Protein AF-A0AAV8Q6I6-F1 (afdb_monomer_lite)

Radius of gyration: 13.49 Å; chains: 1; bounding box: 33×22×37 Å

pLDDT: mean 93.92, std 5.6, range [75.38, 98.5]

Organism: Ensete ventricosum (NCBI:txid4639)

Secondary structure (DSSP, 8-state):
-BS-GGGS-HHHHHHHHHHHHHHS-TT-EEEEEEEB--SS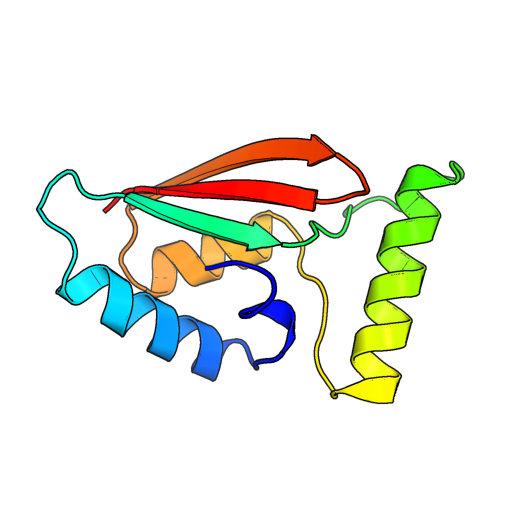--SSHHHHHHHHHHHHHHHHTS---B-HHHHHHHHHHTT--EEEEEEEETTEEEEEEE-

Foldseek 3Di:
DEPDLQLDDLVVLLVVLLVVVVPADQFGKDKYKDAAQDPDQDPDPLNVVQVVVQVVSCVPRVGGHYHPVSVVVSLVSSPFDDWDWDDDDDRMIIIITTD

InterPro domains:
  IPR001077 O-methyltransferase, C-terminal domain [PF00891] (1-80)
  IPR016461 O-methyltransferase-like [PS51683] (1-99)
  IPR016461 O-methyltransferase-like [PTHR11746] (1-81)
  IPR029063 S-adenosyl-L-methionine-dependent methyltransferase superfamily [G3DSA:3.40.50.150] (1-86)
  IPR029063 S-adenosyl-L-methionine-dependent methyltransferase superfamily [SSF53335] (1-97)

Sequence (99 aa):
MKWILHDWTNEQCTKILKNCWKVLPEKGKMMVVEYILPIIPESNLMAQGVFTLDMAMMIQTGGRERTQKEFEALAKEAGFTGLKATYISMYAWLMEFTK

Structure (mmCIF, N/CA/C/O backbone):
data_AF-A0AAV8Q6I6-F1
#
_entry.id   AF-A0AAV8Q6I6-F1
#
loop_
_atom_site.group_PDB
_atom_site.id
_atom_site.type_symbol
_atom_site.label_atom_id
_atom_site.label_alt_id
_atom_site.label_comp_id
_atom_site.label_asym_id
_atom_site.label_entity_id
_atom_site.label_seq_id
_atom_site.pdbx_PDB_ins_code
_atom_site.Cartn_x
_atom_site.Cartn_y
_atom_site.Cartn_z
_atom_site.occupancy
_atom_site.B_iso_or_equiv
_atom_site.auth_seq_id
_atom_site.auth_comp_id
_atom_site.auth_asym_id
_atom_site.auth_atom_id
_atom_site.pdbx_PDB_model_num
ATOM 1 N N . MET A 1 1 ? -4.056 -8.518 4.763 1.00 93.75 1 MET A N 1
ATOM 2 C CA . MET A 1 1 ? -4.527 -8.523 3.363 1.00 93.75 1 MET A CA 1
ATOM 3 C C . MET A 1 1 ? -3.330 -8.809 2.490 1.00 93.75 1 MET A C 1
ATOM 5 O O . MET A 1 1 ? -2.327 -8.136 2.656 1.00 93.75 1 MET A O 1
ATOM 9 N N . LYS A 1 2 ? -3.374 -9.857 1.676 1.00 96.94 2 LYS A N 1
ATOM 10 C CA . LYS A 1 2 ? -2.220 -10.317 0.899 1.00 96.94 2 LYS A CA 1
ATOM 11 C C . LYS A 1 2 ? -2.664 -10.506 -0.542 1.00 96.94 2 LYS A C 1
ATOM 13 O O . LYS A 1 2 ? -3.587 -11.295 -0.720 1.00 96.94 2 LYS A O 1
ATOM 18 N N . TRP A 1 3 ? -2.007 -9.831 -1.487 1.00 95.25 3 TRP A N 1
ATOM 19 C CA . TRP A 1 3 ? -2.315 -9.887 -2.923 1.00 95.25 3 TRP A CA 1
ATOM 20 C C . TRP A 1 3 ? -3.788 -9.611 -3.194 1.00 95.25 3 TRP A C 1
ATOM 22 O O . TRP A 1 3 ? -4.525 -10.478 -3.643 1.00 95.25 3 TRP A O 1
ATOM 32 N N . ILE A 1 4 ? -4.241 -8.438 -2.753 1.00 96.56 4 ILE A N 1
ATOM 33 C CA . ILE A 1 4 ? -5.620 -7.994 -2.974 1.00 96.56 4 ILE A CA 1
ATOM 34 C C . ILE A 1 4 ? -5.604 -6.627 -3.634 1.00 96.56 4 ILE A C 1
ATOM 36 O O . ILE A 1 4 ? -6.327 -6.409 -4.591 1.00 96.56 4 ILE A O 1
ATOM 40 N N . LEU A 1 5 ? -4.808 -5.677 -3.141 1.00 96.94 5 LEU A N 1
ATOM 41 C CA . LEU A 1 5 ? -4.869 -4.295 -3.614 1.00 96.94 5 LEU A CA 1
ATOM 42 C C . LEU A 1 5 ? -4.399 -4.162 -5.066 1.00 96.94 5 LEU A C 1
ATOM 44 O O . LEU A 1 5 ? -4.874 -3.276 -5.774 1.00 96.94 5 LEU A O 1
ATOM 48 N N . HIS A 1 6 ? -3.499 -5.025 -5.533 1.00 96.00 6 HIS A N 1
ATOM 49 C CA . HIS A 1 6 ? -3.046 -4.996 -6.925 1.00 96.00 6 HIS A CA 1
ATOM 50 C C . HIS A 1 6 ? -4.119 -5.399 -7.954 1.00 96.00 6 HIS A C 1
ATOM 52 O O . HIS A 1 6 ? -3.985 -5.039 -9.120 1.00 96.00 6 HIS A O 1
ATOM 58 N N . ASP A 1 7 ? -5.221 -6.030 -7.531 1.00 95.06 7 ASP A N 1
ATOM 59 C CA . ASP A 1 7 ? -6.330 -6.429 -8.413 1.00 95.06 7 ASP A CA 1
ATOM 60 C C . ASP A 1 7 ? -7.335 -5.302 -8.681 1.00 95.06 7 ASP A C 1
ATOM 62 O O . ASP A 1 7 ? -8.191 -5.415 -9.557 1.00 95.06 7 ASP A O 1
ATOM 66 N N . TRP A 1 8 ? -7.280 -4.222 -7.899 1.00 95.56 8 TRP A N 1
ATOM 67 C CA . TRP A 1 8 ? -8.327 -3.203 -7.875 1.00 95.56 8 TRP A CA 1
ATOM 68 C C . TRP A 1 8 ? -7.817 -1.834 -8.310 1.00 95.56 8 TRP A C 1
ATOM 70 O O . TRP A 1 8 ? -6.634 -1.509 -8.166 1.00 95.56 8 TRP A O 1
ATOM 80 N N . THR A 1 9 ? -8.732 -0.978 -8.775 1.00 94.38 9 THR A N 1
ATOM 81 C CA . THR A 1 9 ? -8.419 0.434 -9.035 1.00 94.38 9 THR A CA 1
ATOM 82 C C . THR A 1 9 ? -8.122 1.178 -7.734 1.00 94.38 9 THR A C 1
ATOM 84 O O . THR A 1 9 ? -8.411 0.704 -6.633 1.00 94.38 9 THR A O 1
ATOM 87 N N . ASN A 1 10 ? -7.558 2.382 -7.836 1.00 94.69 10 ASN A N 1
ATOM 88 C CA . ASN A 1 10 ? -7.264 3.192 -6.655 1.00 94.69 10 ASN A CA 1
ATOM 89 C C . ASN A 1 10 ? -8.533 3.527 -5.853 1.00 94.69 10 ASN A C 1
ATOM 91 O O . ASN A 1 10 ? -8.528 3.400 -4.632 1.00 94.69 10 ASN A O 1
ATOM 95 N N . GLU A 1 11 ? -9.645 3.847 -6.517 1.00 95.88 11 GLU A N 1
ATOM 96 C CA . GLU A 1 11 ? -10.923 4.154 -5.862 1.00 95.88 11 GLU A CA 1
ATOM 97 C C . GLU A 1 11 ? -11.462 2.946 -5.079 1.00 95.88 11 GLU A C 1
ATOM 99 O O . GLU A 1 11 ? -11.955 3.075 -3.952 1.00 95.88 11 GLU A O 1
ATOM 104 N N . GLN A 1 12 ? -11.347 1.752 -5.664 1.00 97.06 12 GLN A N 1
ATOM 105 C CA . GLN A 1 12 ? -11.755 0.499 -5.033 1.00 97.06 12 GLN A CA 1
ATOM 106 C C . GLN A 1 12 ? -10.836 0.139 -3.859 1.00 97.06 12 GLN A C 1
ATOM 108 O O . GLN A 1 12 ? -11.340 -0.176 -2.777 1.00 97.06 12 GLN A O 1
ATOM 113 N N . CYS A 1 13 ? -9.515 0.269 -4.020 1.00 97.75 13 CYS A N 1
ATOM 114 C CA . CYS A 1 13 ? -8.536 0.115 -2.942 1.00 97.75 13 CYS A CA 1
ATOM 115 C C . CYS A 1 13 ? -8.840 1.044 -1.767 1.00 97.75 13 CYS A C 1
ATOM 117 O O . CYS A 1 13 ? -8.929 0.584 -0.629 1.00 97.75 13 CYS A O 1
ATOM 119 N N . THR A 1 14 ? -9.079 2.330 -2.026 1.00 97.56 14 THR A N 1
ATOM 120 C CA . THR A 1 14 ? -9.440 3.299 -0.987 1.00 97.56 14 TH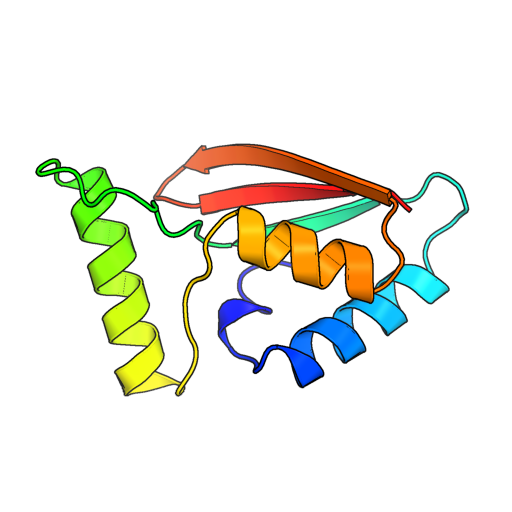R A CA 1
ATOM 121 C C . THR A 1 14 ? -10.724 2.881 -0.268 1.00 97.56 14 THR A C 1
ATOM 123 O O . THR A 1 14 ? -10.791 2.944 0.961 1.00 97.56 14 THR A O 1
ATOM 126 N N . LYS A 1 15 ? -11.747 2.396 -0.984 1.00 98.25 15 LYS A N 1
ATOM 127 C CA . LYS A 1 15 ? -12.989 1.901 -0.363 1.00 98.25 15 LYS A CA 1
ATOM 128 C C . LYS A 1 15 ? -12.744 0.683 0.535 1.00 98.25 15 LYS A C 1
ATOM 130 O O . LYS A 1 15 ? -13.265 0.642 1.652 1.00 98.25 15 LYS A O 1
ATOM 135 N N . ILE A 1 16 ? -11.946 -0.279 0.072 1.00 98.25 16 ILE A N 1
ATOM 136 C CA . ILE A 1 16 ? -11.547 -1.467 0.840 1.00 98.25 16 ILE A CA 1
ATOM 137 C C . ILE A 1 16 ? -10.812 -1.042 2.119 1.00 98.25 16 ILE A C 1
ATOM 139 O O . ILE A 1 16 ? -11.208 -1.420 3.223 1.00 98.25 16 ILE A O 1
ATOM 143 N N . LEU A 1 17 ? -9.793 -0.193 1.983 1.00 98.31 17 LEU A N 1
ATOM 144 C CA . LEU A 1 17 ? -8.968 0.277 3.092 1.00 98.31 17 LEU A CA 1
ATOM 145 C C . LEU A 1 17 ? -9.772 1.098 4.110 1.00 98.31 17 LEU A C 1
ATOM 147 O O . LEU A 1 17 ? -9.594 0.896 5.309 1.00 98.31 17 LEU A O 1
ATOM 151 N N . LYS A 1 18 ? -10.713 1.948 3.672 1.00 98.44 18 LYS A N 1
ATOM 152 C CA . LYS A 1 18 ? -11.623 2.692 4.568 1.00 98.44 18 LYS A CA 1
ATOM 153 C C . LYS A 1 18 ? -12.485 1.760 5.416 1.00 98.44 18 LYS A C 1
ATOM 155 O O . LYS A 1 18 ? -12.724 2.043 6.589 1.00 98.44 18 LYS A O 1
ATOM 160 N N . ASN A 1 19 ? -12.956 0.650 4.849 1.00 98.25 19 ASN A N 1
ATOM 161 C CA . ASN A 1 19 ? -13.722 -0.337 5.609 1.00 98.25 19 ASN A CA 1
ATOM 162 C C . ASN A 1 19 ? -12.851 -1.018 6.671 1.00 98.25 19 ASN A C 1
ATOM 164 O O . ASN A 1 19 ? -13.288 -1.145 7.813 1.00 98.25 19 ASN A O 1
ATOM 168 N N . CYS A 1 20 ? -11.608 -1.378 6.331 1.00 98.00 20 CYS A N 1
ATOM 169 C CA . CYS A 1 20 ? -10.647 -1.904 7.302 1.00 98.00 20 CYS A CA 1
ATOM 170 C C . CYS A 1 20 ? -10.337 -0.881 8.405 1.00 98.00 20 CYS A C 1
ATOM 172 O O . CYS A 1 20 ? -10.377 -1.214 9.586 1.00 98.00 20 CYS A O 1
ATOM 174 N N . TRP A 1 21 ? -10.094 0.380 8.042 1.00 98.31 21 TRP A N 1
ATOM 175 C CA . TRP A 1 21 ? -9.795 1.448 8.993 1.00 98.31 21 TRP A CA 1
ATOM 176 C C . TRP A 1 21 ? -10.912 1.634 10.030 1.00 98.31 21 TRP A C 1
ATOM 178 O O . TRP A 1 21 ? -10.635 1.760 11.223 1.00 98.31 21 TRP A O 1
ATOM 188 N N . LYS A 1 22 ? -12.184 1.589 9.609 1.00 98.06 22 LYS A N 1
ATOM 189 C CA . LYS A 1 22 ? -13.346 1.765 10.502 1.00 98.06 22 LYS A CA 1
ATOM 190 C C . LYS A 1 22 ? -13.417 0.726 11.620 1.00 98.06 22 LYS A C 1
ATOM 192 O O . LYS A 1 22 ? -13.816 1.078 12.724 1.00 98.06 22 LYS A O 1
ATOM 197 N N . VAL A 1 23 ? -13.033 -0.520 11.345 1.00 97.56 23 VAL A N 1
ATOM 198 C CA . VAL A 1 23 ? -13.150 -1.632 12.306 1.00 97.56 23 VAL A CA 1
ATOM 199 C C . VAL A 1 23 ? -11.907 -1.824 13.176 1.00 97.56 23 VAL A C 1
ATOM 201 O O . VAL A 1 23 ? -11.965 -2.539 14.173 1.00 97.56 23 VAL A O 1
ATOM 204 N N . LEU A 1 24 ? -10.782 -1.195 12.824 1.00 97.81 24 LEU A N 1
ATOM 205 C CA . LEU A 1 24 ? -9.566 -1.266 13.630 1.00 97.81 24 LEU A CA 1
ATOM 206 C C . LEU A 1 24 ? -9.723 -0.497 14.956 1.00 97.81 24 LEU A C 1
ATOM 208 O O . LEU A 1 24 ? -10.287 0.604 14.957 1.00 97.81 24 LEU A O 1
ATOM 212 N N . PRO A 1 25 ? -9.176 -1.014 16.075 1.00 97.00 25 PRO A N 1
ATOM 213 C CA . PRO A 1 25 ? -9.079 -0.259 17.323 1.00 97.00 25 PRO A CA 1
ATOM 214 C C . PRO A 1 25 ? -8.130 0.938 17.162 1.00 97.00 25 PRO A C 1
ATOM 216 O O . PRO A 1 25 ? -7.376 1.010 16.196 1.00 97.00 25 PRO A O 1
ATOM 219 N N . GLU A 1 26 ? -8.125 1.865 18.120 1.00 92.25 26 GLU A N 1
ATOM 220 C CA . GLU A 1 26 ? -7.366 3.129 18.050 1.00 92.25 26 GLU A CA 1
ATOM 221 C C . GLU A 1 26 ? -5.859 2.949 17.785 1.00 92.25 26 GLU A C 1
ATOM 223 O O . GLU A 1 26 ? -5.259 3.745 17.079 1.00 92.25 26 GLU A O 1
ATOM 228 N N . LYS A 1 27 ? -5.253 1.861 18.278 1.00 93.69 27 LYS A N 1
ATOM 229 C CA . LYS A 1 27 ? -3.840 1.501 18.024 1.00 93.69 27 LYS A CA 1
ATOM 230 C C . LYS A 1 27 ? -3.689 0.320 17.060 1.00 93.69 27 LYS A C 1
ATOM 232 O O . LYS A 1 27 ? -2.670 -0.370 17.055 1.00 93.69 27 LYS A O 1
ATOM 237 N N . GLY A 1 28 ? -4.744 0.034 16.304 1.00 96.88 28 GLY A N 1
ATOM 238 C CA . GLY A 1 28 ? -4.792 -1.052 15.340 1.00 96.88 28 GLY A CA 1
ATOM 239 C C . GLY A 1 28 ? -3.899 -0.779 14.136 1.00 96.88 28 GLY A C 1
ATOM 240 O O . GLY A 1 28 ? -3.674 0.366 13.741 1.00 96.88 28 GLY A O 1
ATOM 241 N N . LYS A 1 29 ? -3.413 -1.860 13.530 1.00 97.62 29 LYS A N 1
ATOM 242 C CA . LYS A 1 29 ? -2.655 -1.814 12.283 1.00 97.62 29 LYS A CA 1
ATOM 243 C C . LYS A 1 29 ? -3.319 -2.686 11.236 1.00 97.62 29 LYS A C 1
ATOM 245 O O . LYS A 1 29 ? -3.823 -3.763 11.554 1.00 97.62 29 LYS A O 1
ATOM 250 N N . MET A 1 30 ? -3.265 -2.243 9.988 1.00 97.69 30 MET A N 1
ATOM 251 C CA . MET A 1 30 ? -3.586 -3.080 8.841 1.00 97.69 30 MET A CA 1
ATOM 252 C C . MET A 1 30 ? -2.294 -3.637 8.248 1.00 97.69 30 MET A C 1
ATOM 254 O O . MET A 1 30 ? -1.407 -2.876 7.872 1.00 97.69 30 MET A O 1
ATOM 258 N N . MET A 1 31 ? -2.199 -4.961 8.147 1.00 98.25 31 MET A N 1
ATOM 259 C CA . MET A 1 31 ? -1.065 -5.628 7.505 1.00 98.25 31 MET A CA 1
ATOM 260 C C . MET A 1 31 ? -1.404 -5.882 6.038 1.00 98.25 31 MET A C 1
ATOM 262 O O . MET A 1 31 ? -2.385 -6.575 5.737 1.00 98.25 31 MET A O 1
ATOM 266 N N . VAL A 1 32 ? -0.597 -5.339 5.135 1.00 98.38 32 VAL A N 1
ATOM 267 C CA . VAL A 1 32 ? -0.751 -5.464 3.685 1.00 98.38 32 VAL A CA 1
ATOM 268 C C . VAL A 1 32 ? 0.491 -6.141 3.118 1.00 98.38 32 VAL A C 1
ATOM 270 O O . VAL A 1 32 ? 1.602 -5.734 3.430 1.00 98.38 32 VAL A O 1
ATOM 273 N N . VAL A 1 33 ? 0.319 -7.191 2.319 1.00 98.25 33 VAL A N 1
ATOM 274 C CA . VAL A 1 33 ? 1.420 -7.889 1.645 1.00 98.25 33 VAL A CA 1
ATOM 275 C C . VAL A 1 33 ? 1.213 -7.786 0.146 1.00 98.25 33 VAL A C 1
ATOM 277 O O . VAL A 1 33 ? 0.267 -8.374 -0.373 1.00 98.25 33 VAL A O 1
ATOM 280 N N . GLU A 1 34 ? 2.091 -7.044 -0.517 1.00 97.44 34 GLU A N 1
ATOM 281 C CA . GLU A 1 34 ? 2.045 -6.761 -1.956 1.00 97.44 34 GLU A CA 1
ATOM 282 C C . GLU A 1 34 ? 3.465 -6.701 -2.525 1.00 97.44 34 GLU A C 1
ATOM 284 O O . GLU A 1 34 ? 4.453 -6.725 -1.777 1.00 97.44 34 GLU A O 1
ATOM 289 N N . TYR A 1 35 ? 3.575 -6.607 -3.847 1.00 95.62 35 TYR A N 1
ATOM 290 C CA . TYR A 1 35 ? 4.813 -6.180 -4.483 1.00 95.62 35 TYR A CA 1
ATOM 291 C C . TYR A 1 35 ? 4.902 -4.651 -4.475 1.00 95.62 35 TYR A C 1
ATOM 293 O O . TYR A 1 35 ? 3.897 -3.945 -4.550 1.00 95.62 35 TYR A O 1
ATOM 301 N N . ILE A 1 36 ? 6.123 -4.130 -4.339 1.00 95.06 36 ILE A N 1
ATOM 302 C CA . ILE A 1 36 ? 6.392 -2.694 -4.453 1.00 95.06 36 ILE A CA 1
ATOM 303 C C . ILE A 1 36 ? 7.189 -2.471 -5.728 1.00 95.06 36 ILE A C 1
ATOM 305 O O . ILE A 1 36 ? 8.308 -2.971 -5.864 1.00 95.06 36 ILE A O 1
ATOM 309 N N . LEU A 1 37 ? 6.612 -1.694 -6.641 1.00 93.38 37 LEU A N 1
ATOM 310 C CA . LEU A 1 37 ? 7.251 -1.318 -7.892 1.00 93.38 37 LEU A CA 1
ATOM 311 C C . LEU A 1 37 ? 8.378 -0.303 -7.613 1.00 93.38 37 LEU A C 1
ATOM 313 O O . LEU A 1 37 ? 8.113 0.753 -7.019 1.00 93.38 37 LEU A O 1
ATOM 317 N N . PRO A 1 38 ? 9.633 -0.585 -8.006 1.00 89.31 38 PRO A N 1
ATOM 318 C CA . PRO A 1 38 ? 10.720 0.373 -7.852 1.00 89.31 38 PRO A CA 1
ATOM 319 C C . PRO A 1 38 ? 10.539 1.551 -8.820 1.00 89.31 38 PRO A C 1
ATOM 321 O O . PRO A 1 38 ? 10.128 1.379 -9.963 1.00 89.31 38 PRO A O 1
ATOM 324 N N . ILE A 1 39 ? 10.867 2.765 -8.364 1.00 87.19 39 ILE A N 1
ATOM 325 C CA . ILE A 1 39 ? 10.755 3.989 -9.183 1.00 87.19 39 ILE A CA 1
ATOM 326 C C . ILE A 1 39 ? 11.840 4.025 -10.262 1.00 87.19 39 ILE A C 1
ATOM 328 O O . ILE A 1 39 ? 11.600 4.473 -11.381 1.00 87.19 39 ILE A O 1
ATOM 332 N N . ILE A 1 40 ? 13.047 3.583 -9.908 1.00 84.31 40 ILE A N 1
ATOM 333 C CA . ILE A 1 40 ? 14.182 3.532 -10.821 1.00 84.31 40 ILE A CA 1
ATOM 334 C C . ILE A 1 40 ? 14.307 2.081 -11.289 1.00 84.31 40 ILE A C 1
ATOM 336 O O . ILE A 1 40 ? 14.530 1.203 -10.452 1.00 84.31 40 ILE A O 1
ATOM 340 N N . PRO A 1 41 ? 14.148 1.803 -12.593 1.00 77.19 41 PRO A N 1
ATOM 341 C CA . PRO A 1 41 ? 14.388 0.473 -13.118 1.00 77.19 41 PRO A CA 1
ATOM 342 C C . PRO A 1 41 ? 15.886 0.179 -13.045 1.00 77.19 41 PRO A C 1
ATOM 344 O O . PRO A 1 41 ? 16.695 0.771 -13.757 1.00 77.19 41 PRO A O 1
ATOM 347 N N . GLU A 1 42 ? 16.259 -0.733 -12.158 1.00 80.19 42 GLU A N 1
ATOM 348 C CA . GLU A 1 42 ? 17.625 -1.232 -12.074 1.00 80.19 42 GLU A CA 1
ATOM 349 C C . GLU A 1 42 ? 17.815 -2.416 -13.029 1.00 80.19 42 GLU A C 1
ATOM 351 O O . GLU A 1 42 ? 16.901 -3.202 -13.280 1.00 80.19 42 GLU A O 1
ATOM 356 N N . SER A 1 43 ? 19.028 -2.578 -13.555 1.00 80.06 43 SER A N 1
ATOM 357 C CA . SER A 1 43 ? 19.365 -3.654 -14.497 1.00 80.06 43 SER A CA 1
ATOM 358 C C . SER A 1 43 ? 19.518 -5.033 -13.842 1.00 80.06 43 SER A C 1
ATOM 360 O O . SER A 1 43 ? 19.882 -5.995 -14.517 1.00 80.06 43 SER A O 1
ATOM 362 N N . ASN A 1 44 ? 19.253 -5.153 -12.540 1.00 82.62 44 ASN A N 1
ATOM 363 C CA . ASN A 1 44 ? 19.328 -6.426 -11.839 1.00 82.62 44 ASN A CA 1
ATOM 364 C C . ASN A 1 44 ? 18.033 -7.241 -12.005 1.00 82.62 44 ASN A C 1
ATOM 366 O O . ASN A 1 44 ? 16.934 -6.702 -12.151 1.00 82.62 44 ASN A O 1
ATOM 370 N N . LEU A 1 45 ? 18.172 -8.568 -11.936 1.00 80.69 45 LEU A N 1
ATOM 371 C CA . LEU A 1 45 ? 17.060 -9.512 -12.100 1.00 80.69 45 LEU A CA 1
ATOM 372 C C . LEU A 1 45 ? 15.938 -9.298 -11.075 1.00 80.69 45 LEU A C 1
ATOM 374 O O . LEU A 1 45 ? 14.778 -9.584 -11.367 1.00 80.69 45 LEU A O 1
ATOM 378 N N . MET A 1 46 ? 16.267 -8.794 -9.879 1.00 75.38 46 MET A N 1
ATOM 379 C CA . MET A 1 46 ? 15.263 -8.554 -8.847 1.00 75.38 46 MET A CA 1
ATOM 380 C C . MET A 1 46 ? 14.312 -7.416 -9.242 1.00 75.38 46 MET A C 1
ATOM 382 O O . MET A 1 46 ? 13.095 -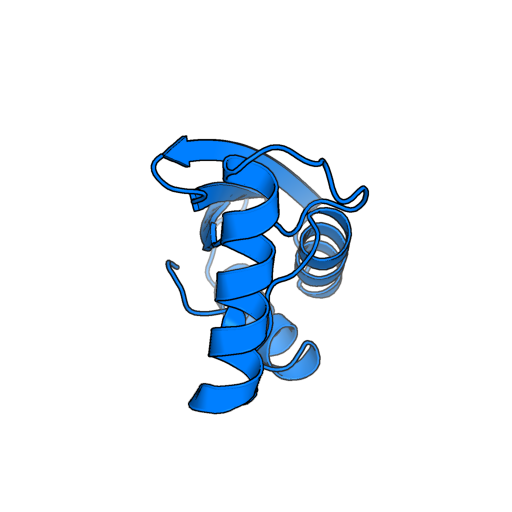7.575 -9.175 1.00 75.38 46 MET A O 1
ATOM 386 N N . ALA A 1 47 ? 14.853 -6.290 -9.706 1.00 75.44 47 ALA A N 1
ATOM 387 C CA . ALA A 1 47 ? 14.059 -5.160 -10.173 1.00 75.44 47 ALA A CA 1
ATOM 388 C C . ALA A 1 47 ? 13.245 -5.519 -11.427 1.00 75.44 47 ALA A C 1
ATOM 390 O O . ALA A 1 47 ? 12.056 -5.218 -11.490 1.00 75.44 47 ALA A O 1
ATOM 391 N N . GLN A 1 48 ? 13.845 -6.235 -12.385 1.00 85.38 48 GLN A N 1
ATOM 392 C CA . GLN A 1 48 ? 13.166 -6.685 -13.610 1.00 85.38 48 GLN A CA 1
ATOM 393 C C . GLN A 1 48 ? 12.001 -7.653 -13.341 1.00 85.38 48 GLN A C 1
ATOM 395 O O . GLN A 1 48 ? 10.989 -7.620 -14.048 1.00 85.38 48 GLN A O 1
ATOM 400 N N . GLY A 1 49 ? 12.114 -8.491 -12.304 1.00 88.69 49 GLY A N 1
ATOM 401 C CA . GLY A 1 49 ? 11.066 -9.434 -11.916 1.00 88.69 49 GLY A CA 1
ATOM 402 C C . GLY A 1 49 ? 9.747 -8.747 -11.554 1.00 88.69 49 GLY A C 1
ATOM 403 O O . GLY A 1 49 ? 8.693 -9.167 -12.025 1.00 88.69 49 GLY A O 1
ATOM 404 N N . VAL A 1 50 ? 9.794 -7.643 -10.799 1.00 88.81 50 VAL A N 1
ATOM 405 C CA . VAL A 1 50 ? 8.578 -6.911 -10.390 1.00 88.81 50 VAL A CA 1
ATOM 406 C C . VAL A 1 50 ? 7.885 -6.244 -11.577 1.00 88.81 50 VAL A C 1
ATOM 408 O O . VAL A 1 50 ? 6.664 -6.293 -11.666 1.00 88.81 50 VAL A O 1
ATOM 411 N N . PHE A 1 51 ? 8.636 -5.699 -12.538 1.00 91.56 51 PHE A N 1
ATOM 412 C CA . PHE A 1 51 ? 8.042 -5.174 -13.775 1.00 91.56 51 PHE A CA 1
ATOM 413 C C . PHE A 1 51 ? 7.386 -6.273 -14.621 1.00 91.56 51 PHE A C 1
ATOM 415 O O . PHE A 1 51 ? 6.366 -6.040 -15.261 1.00 91.56 51 PHE A O 1
ATOM 422 N N . THR A 1 52 ? 7.940 -7.489 -14.606 1.00 91.62 52 THR A N 1
ATOM 423 C CA . THR A 1 52 ? 7.318 -8.639 -15.281 1.00 91.62 52 THR A CA 1
ATOM 424 C C . THR A 1 52 ? 5.995 -9.023 -14.618 1.00 91.62 52 THR A C 1
ATOM 426 O O . THR A 1 52 ? 5.027 -9.317 -15.317 1.00 91.62 52 THR A O 1
ATOM 429 N N . LEU A 1 53 ? 5.934 -8.973 -13.284 1.00 91.06 53 LEU A N 1
ATOM 430 C CA . LEU A 1 53 ? 4.697 -9.183 -12.529 1.00 91.06 53 LEU A CA 1
ATOM 431 C C . LEU A 1 53 ? 3.660 -8.091 -12.834 1.00 91.06 53 LEU A C 1
ATOM 433 O O . LEU A 1 53 ? 2.514 -8.425 -13.106 1.00 91.06 53 LEU A O 1
ATOM 437 N N . ASP A 1 54 ? 4.062 -6.820 -12.903 1.00 92.94 54 ASP A N 1
ATOM 438 C CA . ASP A 1 54 ? 3.171 -5.707 -13.272 1.00 92.94 54 ASP A CA 1
ATOM 439 C C . ASP A 1 54 ? 2.561 -5.878 -14.673 1.00 92.94 54 ASP A C 1
ATOM 441 O O . ASP A 1 54 ? 1.348 -5.760 -14.8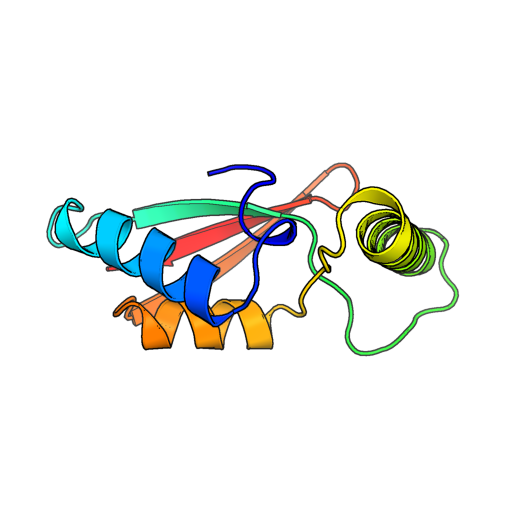56 1.00 92.94 54 ASP A O 1
ATOM 445 N N . MET A 1 55 ? 3.375 -6.273 -15.659 1.00 93.12 55 MET A N 1
ATOM 446 C CA . MET A 1 55 ? 2.870 -6.618 -16.994 1.00 93.12 55 MET A CA 1
ATOM 447 C C . MET A 1 55 ? 1.901 -7.807 -16.959 1.00 93.12 55 MET A C 1
ATOM 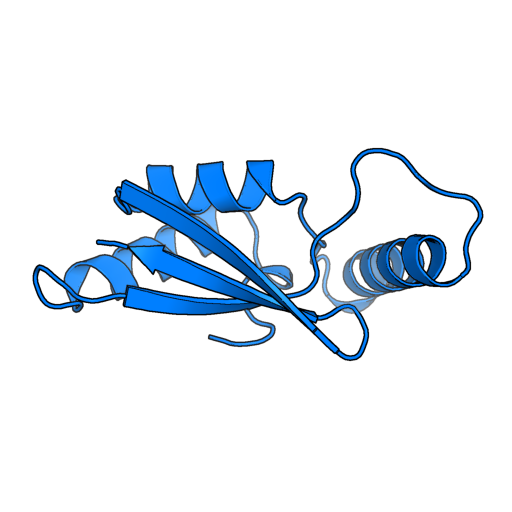449 O O . MET A 1 55 ? 0.887 -7.796 -17.659 1.00 93.12 55 MET A O 1
ATOM 453 N N . ALA A 1 56 ? 2.185 -8.833 -16.150 1.00 92.06 56 ALA A N 1
ATOM 454 C CA . ALA A 1 56 ? 1.291 -9.978 -16.000 1.00 92.06 56 ALA A CA 1
ATOM 455 C C . ALA A 1 56 ? -0.060 -9.569 -15.389 1.00 92.06 56 ALA A C 1
ATOM 457 O O . ALA A 1 56 ? -1.096 -10.001 -15.896 1.00 92.06 56 ALA A O 1
ATOM 458 N N . MET A 1 57 ? -0.062 -8.693 -14.378 1.00 90.56 57 MET A N 1
ATOM 459 C CA . MET A 1 57 ? -1.283 -8.140 -13.779 1.00 90.56 57 MET A CA 1
ATOM 460 C C . MET A 1 57 ? -2.122 -7.379 -14.808 1.00 90.56 57 MET A C 1
ATOM 462 O O . MET A 1 57 ? -3.321 -7.639 -14.944 1.00 90.56 57 MET A O 1
ATOM 466 N N . MET A 1 58 ? -1.487 -6.514 -15.605 1.00 90.88 58 MET A N 1
ATOM 467 C CA . MET A 1 58 ? -2.169 -5.761 -16.659 1.00 90.88 58 MET A CA 1
ATOM 468 C C . MET A 1 58 ? -2.859 -6.685 -17.673 1.00 90.88 58 MET A C 1
ATOM 470 O O . MET A 1 58 ? -3.998 -6.430 -18.061 1.00 90.88 58 MET A O 1
ATOM 474 N N . ILE A 1 59 ? -2.188 -7.762 -18.094 1.00 90.75 59 ILE A N 1
ATOM 475 C CA . ILE A 1 59 ? -2.705 -8.688 -19.113 1.00 90.75 59 ILE A CA 1
ATOM 476 C C . ILE A 1 59 ? -3.798 -9.606 -18.552 1.00 90.75 59 ILE A C 1
ATOM 478 O O . ILE A 1 59 ? -4.770 -9.892 -19.249 1.00 90.75 59 ILE A O 1
ATOM 482 N N . GLN A 1 60 ? -3.634 -10.110 -17.327 1.00 86.12 60 GLN A N 1
ATOM 483 C CA . GLN A 1 60 ? -4.487 -11.177 -16.792 1.00 86.12 60 GLN A CA 1
ATOM 484 C C . GLN A 1 60 ? -5.709 -10.656 -16.036 1.00 86.12 60 GLN A C 1
ATOM 486 O O . GLN A 1 60 ? -6.779 -11.254 -16.138 1.00 86.12 60 GLN A O 1
ATOM 491 N N . THR A 1 61 ? -5.564 -9.572 -15.272 1.00 82.94 61 THR A N 1
ATOM 492 C CA . THR A 1 61 ? -6.618 -9.088 -14.365 1.00 82.94 61 THR A CA 1
ATOM 493 C C . THR A 1 61 ? -7.019 -7.637 -14.623 1.00 82.94 61 THR A C 1
ATOM 495 O O . THR A 1 61 ? -8.046 -7.192 -14.115 1.00 82.94 61 THR A O 1
ATOM 498 N N . GLY A 1 62 ? -6.239 -6.891 -15.415 1.00 85.44 62 GLY A N 1
ATOM 499 C CA . GLY A 1 62 ? -6.357 -5.432 -15.513 1.00 85.44 62 GLY A CA 1
ATOM 500 C C . GLY A 1 62 ? -5.860 -4.708 -14.254 1.00 85.44 62 GLY A C 1
ATOM 501 O O . GLY A 1 62 ? -6.046 -3.497 -14.125 1.00 85.44 62 GLY A O 1
ATOM 502 N N . GLY A 1 63 ? -5.248 -5.455 -13.330 1.00 91.81 63 GLY A N 1
ATOM 503 C CA . GLY A 1 63 ? -4.607 -4.947 -12.132 1.00 91.81 63 GLY A CA 1
ATOM 504 C C . GLY A 1 63 ? -3.260 -4.295 -12.424 1.00 91.81 63 GLY A C 1
ATOM 505 O O . GLY A 1 63 ? -2.797 -4.236 -13.566 1.00 91.81 63 GLY A O 1
ATOM 506 N N . ARG A 1 64 ? -2.622 -3.797 -11.367 1.00 94.19 64 ARG A N 1
ATOM 507 C CA . ARG A 1 64 ? -1.295 -3.185 -11.444 1.00 94.19 64 ARG A CA 1
ATOM 508 C C . ARG A 1 64 ? -0.560 -3.235 -10.119 1.00 94.19 64 ARG A C 1
ATOM 510 O O . ARG A 1 64 ? -1.151 -3.077 -9.046 1.00 94.19 64 ARG A O 1
ATOM 517 N N . GLU A 1 65 ? 0.753 -3.313 -10.222 1.00 95.62 65 GLU A N 1
ATOM 518 C CA . GLU A 1 65 ? 1.644 -3.037 -9.117 1.00 95.62 65 GLU A CA 1
ATOM 519 C C . GLU A 1 65 ? 1.758 -1.523 -8.886 1.00 95.62 65 GLU A C 1
ATOM 521 O O . GLU A 1 65 ? 1.427 -0.668 -9.724 1.00 95.62 65 GLU A O 1
ATOM 526 N N . ARG A 1 66 ? 2.168 -1.171 -7.670 1.00 96.56 66 ARG A N 1
ATOM 527 C CA . ARG A 1 66 ? 2.236 0.215 -7.205 1.00 96.56 66 ARG A CA 1
ATOM 528 C C . ARG A 1 66 ? 3.572 0.495 -6.555 1.00 96.56 66 ARG A C 1
ATOM 530 O O . ARG A 1 66 ? 4.174 -0.360 -5.910 1.00 96.56 66 ARG A O 1
ATOM 537 N N . THR A 1 67 ? 4.020 1.729 -6.700 1.00 96.44 67 THR A N 1
ATOM 538 C CA . THR A 1 67 ? 5.162 2.242 -5.949 1.00 96.44 67 THR A CA 1
ATOM 539 C C . THR A 1 67 ? 4.798 2.402 -4.472 1.00 96.44 67 THR A C 1
ATOM 541 O O . THR A 1 67 ? 3.628 2.548 -4.110 1.00 96.44 67 THR A O 1
ATOM 544 N N . GLN A 1 68 ? 5.803 2.454 -3.593 1.00 96.75 68 GLN A N 1
ATOM 545 C CA . GLN A 1 68 ? 5.561 2.696 -2.166 1.00 96.75 68 GLN A CA 1
ATOM 546 C C . GLN A 1 68 ? 4.794 4.010 -1.934 1.00 96.75 68 GLN A C 1
ATOM 548 O O . GLN A 1 68 ? 3.874 4.047 -1.123 1.00 96.75 68 GLN A O 1
ATOM 553 N N . LYS A 1 69 ? 5.111 5.068 -2.695 1.00 97.19 69 LYS A N 1
ATOM 554 C CA . LYS A 1 69 ? 4.429 6.369 -2.600 1.00 97.19 69 LYS A CA 1
ATOM 555 C C . LYS A 1 69 ? 2.943 6.287 -2.952 1.00 97.19 69 LYS A C 1
ATOM 557 O O . LYS A 1 69 ? 2.128 6.981 -2.352 1.00 97.19 69 LYS A O 1
ATOM 562 N N . GLU A 1 70 ? 2.574 5.443 -3.912 1.00 97.88 70 GLU A N 1
ATOM 563 C CA . GLU A 1 70 ? 1.168 5.218 -4.257 1.00 97.88 70 GLU A CA 1
ATOM 564 C C . GLU A 1 70 ? 0.432 4.461 -3.143 1.00 97.88 70 GLU A C 1
ATOM 566 O O . GLU A 1 70 ? -0.703 4.810 -2.824 1.00 97.88 70 GLU A O 1
ATOM 571 N N . PHE A 1 71 ? 1.077 3.490 -2.486 1.00 98.25 71 PHE A N 1
ATOM 572 C CA . PHE A 1 71 ? 0.505 2.854 -1.294 1.00 98.25 71 PHE A CA 1
ATOM 573 C C . PHE A 1 71 ? 0.360 3.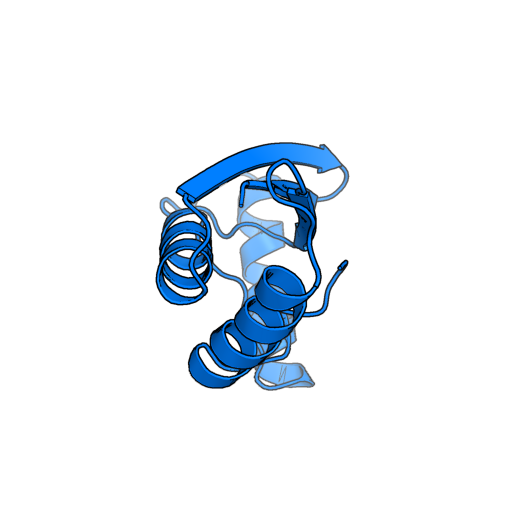827 -0.118 1.00 98.25 71 PHE A C 1
ATOM 575 O O . PHE A 1 71 ? -0.667 3.808 0.558 1.00 98.25 71 PHE A O 1
ATOM 582 N N . GLU A 1 72 ? 1.337 4.709 0.106 1.00 98.06 72 GLU A N 1
ATOM 583 C CA . GLU A 1 72 ? 1.254 5.772 1.119 1.00 98.06 72 GLU A CA 1
ATOM 584 C C . GLU A 1 72 ? 0.073 6.713 0.845 1.00 98.06 72 GLU A C 1
ATOM 586 O O . GLU A 1 72 ? -0.667 7.067 1.766 1.00 98.06 72 GLU A O 1
ATOM 591 N N . ALA A 1 73 ? -0.152 7.076 -0.422 1.00 98.12 73 ALA A N 1
ATOM 592 C CA . ALA A 1 73 ? -1.292 7.892 -0.826 1.00 98.12 73 ALA A CA 1
ATOM 593 C C . ALA A 1 73 ? -2.633 7.187 -0.559 1.00 98.12 73 ALA A C 1
ATOM 595 O O . ALA A 1 73 ? -3.518 7.793 0.046 1.00 98.12 73 ALA A O 1
ATOM 596 N N . LEU A 1 74 ? -2.764 5.906 -0.927 1.00 97.94 74 LEU A N 1
ATOM 597 C CA . LEU A 1 74 ? -3.963 5.102 -0.648 1.00 97.94 74 LEU A CA 1
ATOM 598 C C . LEU A 1 74 ? -4.230 4.966 0.857 1.00 97.94 74 LEU A C 1
ATOM 600 O O . LEU A 1 74 ? -5.365 5.126 1.309 1.00 97.94 74 LEU A O 1
ATOM 604 N N . ALA A 1 75 ? -3.187 4.692 1.646 1.00 97.94 75 ALA A N 1
ATOM 605 C CA . ALA A 1 75 ? -3.287 4.591 3.098 1.00 97.94 75 ALA A CA 1
ATOM 606 C C . ALA A 1 75 ? -3.789 5.913 3.702 1.00 97.94 75 ALA A C 1
ATOM 608 O O . ALA A 1 75 ? -4.755 5.922 4.469 1.00 97.94 75 ALA A O 1
ATOM 609 N N . LYS A 1 76 ? -3.195 7.038 3.290 1.00 98.06 76 LYS A N 1
ATOM 610 C CA . LYS A 1 76 ? -3.586 8.374 3.747 1.00 98.06 76 LYS A CA 1
ATOM 611 C C . LYS A 1 76 ? -5.022 8.722 3.359 1.00 98.06 76 LYS A C 1
ATOM 613 O O . LYS A 1 76 ? -5.777 9.215 4.193 1.00 98.06 76 LYS A O 1
ATOM 618 N N . GLU A 1 77 ? -5.427 8.441 2.123 1.00 98.00 77 GLU A N 1
ATOM 619 C CA . GLU A 1 77 ? -6.797 8.687 1.658 1.00 98.00 77 GLU A CA 1
ATOM 620 C C . GLU A 1 77 ? -7.831 7.846 2.429 1.00 98.00 77 GLU A C 1
ATOM 622 O O . GLU A 1 77 ? -8.971 8.271 2.643 1.00 98.00 77 GLU A O 1
ATOM 627 N N . ALA A 1 78 ? -7.432 6.656 2.884 1.00 97.81 78 ALA A N 1
ATOM 628 C CA . ALA A 1 78 ? -8.258 5.786 3.708 1.00 97.81 78 ALA A CA 1
ATOM 629 C C . ALA A 1 78 ? -8.300 6.159 5.202 1.00 97.81 78 ALA A C 1
ATOM 631 O O . ALA A 1 78 ? -9.113 5.590 5.932 1.00 97.81 78 ALA A O 1
ATOM 632 N N . GLY A 1 79 ? -7.492 7.131 5.636 1.00 97.81 79 GLY A N 1
ATOM 633 C CA . GLY A 1 79 ? -7.456 7.646 7.007 1.00 97.81 79 GLY A CA 1
ATOM 634 C C . GLY A 1 79 ? -6.313 7.109 7.871 1.00 97.81 79 GLY A C 1
ATOM 635 O O . GLY A 1 79 ? -6.237 7.463 9.044 1.00 97.81 79 GLY A O 1
ATOM 636 N N . PHE A 1 80 ? -5.425 6.271 7.329 1.00 98.19 80 PHE A N 1
ATOM 637 C CA . PHE A 1 80 ? -4.235 5.818 8.052 1.00 98.19 80 PHE A CA 1
ATOM 638 C C . PHE A 1 80 ? -3.213 6.955 8.180 1.00 98.19 80 PHE A C 1
ATOM 640 O O . PHE A 1 80 ? -3.056 7.786 7.283 1.00 98.19 80 PHE A O 1
ATOM 647 N N . THR A 1 81 ? -2.504 6.981 9.304 1.00 96.81 81 THR A N 1
ATOM 648 C CA . THR A 1 81 ? -1.557 8.044 9.668 1.00 96.81 81 THR A CA 1
ATOM 649 C C . THR A 1 81 ? -0.126 7.748 9.233 1.00 96.81 81 THR A C 1
ATOM 651 O O . THR A 1 81 ? 0.682 8.668 9.105 1.00 96.81 81 THR A O 1
ATOM 654 N N . GLY A 1 82 ? 0.198 6.479 8.984 1.00 94.12 82 GLY A N 1
ATOM 655 C CA . GLY A 1 82 ? 1.548 6.054 8.644 1.00 94.12 82 GLY A CA 1
ATOM 656 C C . GLY A 1 82 ? 1.591 4.719 7.914 1.00 94.12 82 GLY A C 1
ATOM 657 O O . GLY A 1 82 ? 0.652 3.923 7.969 1.00 94.12 82 GLY A O 1
ATOM 658 N N . LEU A 1 83 ? 2.713 4.494 7.232 1.00 97.75 83 LEU A N 1
ATOM 659 C CA . LEU A 1 83 ? 3.042 3.267 6.519 1.00 97.75 83 LEU A CA 1
ATOM 660 C C . LEU A 1 83 ? 4.497 2.908 6.823 1.00 97.75 83 LEU A C 1
ATOM 662 O O . LEU A 1 83 ? 5.392 3.732 6.648 1.00 97.75 83 LEU A O 1
ATOM 666 N N . LYS A 1 84 ? 4.742 1.668 7.252 1.00 98.06 84 LYS A N 1
ATOM 667 C CA . LYS A 1 84 ? 6.092 1.097 7.341 1.00 98.06 84 LYS A CA 1
ATOM 668 C C . LYS A 1 84 ? 6.195 -0.106 6.414 1.00 98.06 84 LYS A C 1
ATOM 670 O O . LYS A 1 84 ? 5.483 -1.083 6.614 1.00 98.06 84 LYS A O 1
ATOM 675 N N . ALA A 1 85 ? 7.090 -0.041 5.431 1.00 97.88 85 ALA A N 1
ATOM 676 C CA . ALA A 1 85 ? 7.377 -1.145 4.521 1.00 97.88 85 ALA A CA 1
ATOM 677 C C . ALA A 1 85 ? 8.590 -1.952 5.012 1.00 97.88 85 ALA A C 1
ATOM 679 O O . ALA A 1 85 ? 9.591 -1.395 5.460 1.00 97.88 85 ALA A O 1
ATOM 680 N N . THR A 1 86 ? 8.510 -3.277 4.955 1.00 98.12 86 THR A N 1
ATOM 681 C CA . THR A 1 86 ? 9.600 -4.200 5.290 1.00 98.12 86 THR A CA 1
ATOM 682 C C . THR A 1 86 ? 9.634 -5.316 4.259 1.00 98.12 86 THR A C 1
ATOM 684 O O . THR A 1 86 ? 8.630 -5.992 4.039 1.00 98.12 86 THR A O 1
ATOM 687 N N . TYR A 1 87 ? 10.780 -5.500 3.610 1.00 95.12 87 TYR A N 1
ATOM 688 C CA . TYR A 1 87 ? 10.966 -6.584 2.653 1.00 95.12 87 TYR A CA 1
ATOM 689 C C . TYR A 1 87 ? 10.877 -7.940 3.363 1.00 95.12 87 TYR A C 1
ATOM 691 O O . TYR A 1 87 ? 11.432 -8.101 4.451 1.00 95.12 87 TYR A O 1
ATOM 699 N N . ILE A 1 88 ? 10.190 -8.906 2.748 1.00 94.56 88 ILE A N 1
ATOM 700 C CA . ILE A 1 88 ? 10.077 -10.272 3.270 1.00 94.56 88 ILE A CA 1
ATOM 701 C C . ILE A 1 88 ? 10.927 -11.217 2.417 1.00 94.56 88 ILE A C 1
ATOM 703 O O . ILE A 1 88 ? 12.029 -11.602 2.803 1.00 94.56 88 ILE A O 1
ATOM 707 N N . SER A 1 89 ? 10.405 -11.620 1.260 1.00 92.19 89 SER A N 1
ATOM 708 C CA . SER A 1 89 ? 11.033 -12.558 0.332 1.00 92.19 89 SER A CA 1
ATOM 709 C C . SER A 1 89 ? 10.304 -12.528 -1.010 1.00 92.19 89 SER A C 1
ATOM 711 O O . SER A 1 89 ? 9.159 -12.084 -1.081 1.00 92.19 89 SER A O 1
ATOM 713 N N . MET A 1 90 ? 10.959 -13.011 -2.072 1.00 87.38 90 MET A N 1
ATOM 714 C CA . MET A 1 90 ? 10.358 -13.172 -3.407 1.00 87.38 90 MET A CA 1
ATOM 715 C C . MET A 1 90 ? 9.578 -11.931 -3.856 1.00 87.38 90 MET A C 1
ATOM 717 O O . MET A 1 90 ? 8.390 -12.015 -4.159 1.00 87.38 90 MET A O 1
ATOM 721 N N . TYR A 1 91 ? 10.244 -10.772 -3.837 1.00 89.19 91 TYR A N 1
ATOM 722 C CA . TYR A 1 91 ? 9.683 -9.461 -4.197 1.00 89.19 91 TYR A CA 1
ATOM 723 C C . TYR A 1 91 ? 8.626 -8.893 -3.241 1.00 89.19 91 TYR A C 1
ATOM 725 O O . TYR A 1 91 ? 8.300 -7.713 -3.348 1.00 89.19 91 TYR A O 1
ATOM 733 N N . ALA A 1 92 ? 8.082 -9.690 -2.321 1.00 94.50 92 ALA A N 1
ATOM 734 C CA . ALA A 1 92 ? 6.975 -9.290 -1.467 1.00 94.50 92 ALA A CA 1
ATOM 735 C C . ALA A 1 92 ? 7.437 -8.411 -0.301 1.00 94.50 92 ALA A C 1
ATOM 737 O O . ALA A 1 92 ? 8.437 -8.686 0.374 1.00 94.50 92 ALA A O 1
ATOM 738 N N . TRP A 1 93 ? 6.640 -7.386 -0.025 1.00 97.62 93 TRP A N 1
ATOM 739 C CA . TRP A 1 93 ? 6.822 -6.463 1.082 1.00 97.62 93 TRP A CA 1
ATOM 740 C C . TRP A 1 93 ? 5.656 -6.580 2.050 1.00 97.62 93 TRP A C 1
ATOM 742 O O . TRP A 1 93 ? 4.499 -6.645 1.642 1.00 97.62 93 TRP A O 1
ATOM 752 N N . LEU A 1 94 ? 5.964 -6.565 3.343 1.00 98.38 94 LEU A N 1
ATOM 753 C CA . LEU A 1 94 ? 4.993 -6.322 4.395 1.00 98.38 94 LEU A CA 1
ATOM 754 C C . LEU A 1 94 ? 4.891 -4.819 4.613 1.00 98.38 94 LEU A C 1
ATOM 756 O O . LEU A 1 94 ? 5.869 -4.180 4.993 1.00 98.38 94 LEU A O 1
ATOM 760 N N . MET A 1 95 ? 3.708 -4.265 4.411 1.00 98.50 95 MET A N 1
ATOM 761 C CA . MET A 1 95 ? 3.389 -2.893 4.759 1.00 98.50 95 MET A CA 1
ATOM 762 C C . MET A 1 95 ? 2.455 -2.869 5.967 1.00 98.50 95 MET A C 1
ATOM 764 O O . MET A 1 95 ? 1.387 -3.480 5.969 1.00 98.50 95 MET A O 1
ATOM 768 N N . GLU A 1 96 ? 2.871 -2.156 7.005 1.00 98.50 96 GLU A N 1
ATOM 769 C CA . GLU A 1 96 ? 2.081 -1.887 8.202 1.00 98.50 96 GLU A CA 1
ATOM 770 C C . GLU A 1 96 ? 1.427 -0.512 8.062 1.00 98.50 96 GLU A C 1
ATOM 772 O O . GLU A 1 96 ? 2.136 0.494 8.100 1.00 98.50 96 GLU A O 1
ATOM 777 N N . PHE A 1 97 ? 0.101 -0.443 7.916 1.00 98.25 97 PHE A N 1
ATOM 778 C CA . PHE A 1 97 ? -0.619 0.834 7.939 1.00 98.25 97 PHE A CA 1
ATOM 779 C C . PHE A 1 97 ? -1.123 1.097 9.359 1.00 98.25 97 PHE A C 1
ATOM 781 O O . PHE A 1 97 ? -1.894 0.298 9.901 1.00 98.25 97 PHE A O 1
ATOM 788 N N . THR A 1 98 ? -0.694 2.197 9.976 1.00 97.88 98 THR A N 1
ATOM 789 C CA . THR A 1 98 ? -1.116 2.591 11.330 1.00 97.88 98 THR A CA 1
ATOM 790 C C . THR A 1 98 ? -2.370 3.447 11.279 1.00 97.88 98 THR A C 1
ATOM 792 O O . THR A 1 98 ? -2.442 4.385 10.483 1.00 97.88 98 THR A O 1
ATOM 795 N N . LYS A 1 99 ? -3.365 3.096 12.101 1.00 96.06 99 LYS A N 1
ATOM 796 C CA . LYS A 1 99 ? -4.545 3.937 12.310 1.00 96.06 99 LYS A CA 1
ATOM 797 C C . LYS A 1 99 ? -4.167 5.278 12.941 1.00 96.06 99 LYS A C 1
ATOM 799 O O . LYS A 1 99 ? -3.119 5.347 13.623 1.00 96.06 99 LYS A O 1
#